Protein AF-L8HJQ1-F1 (afdb_monomer_lite)

Foldseek 3Di:
DDDDDDPPPPDPPDPDPDDDDDDDDDDDDDDDPDDDDDDDDDPDDDDDPPPVVPVVVQCVDPVSVVVVVVVVLVVLVVVVCVVPVVDQKAALVVVCVVVVHDSVVSVVSVVVCVVVVVFAWDQDPVRNMIGGDDDPDPDPVVVVVVVVVVVVVVVVVVVVVVVVVVVVVVD

InterPro domains:
  IPR000717 Proteasome component (PCI) domain [PF01399] (53-132)
  IPR000717 Proteasome component (PCI) domain [SM00088] (66-149)
  IPR036390 Winged helix DNA-binding domain superfamily [SSF46785] (60-142)
  IPR040780 6S proteasome subunit Rpn6, C-terminal helix domain [PF18503] (138-164)
  IPR050871 26S Proteasome and COP9 Signalosome Components [PTHR10678] (56-164)

Sequence (171 aa):
MAEKGIKEAGDMCMHIMLSSRHRGALEKSSQGSICQSPRAKTRGGCTDIYEMATYTELTKDPIIDTHLSELEDTLLEQNLCRIIEPFSCVEIAHVAKIIDLPIHSVEKKLSQMILDKKLLGVLDQGAGTLLIFDEPTADRTYPAALETVQGMNKVVDSLFEKWAKVGADFV

Structure (mmCIF, N/CA/C/O backbone):
data_AF-L8HJQ1-F1
#
_entry.id   AF-L8HJQ1-F1
#
loop_
_atom_site.group_PDB
_atom_site.id
_atom_site.type_symbol
_atom_site.label_atom_id
_atom_site.label_alt_id
_atom_site.label_comp_id
_atom_site.label_asym_id
_atom_site.label_entity_id
_atom_site.label_seq_id
_atom_site.pdbx_PDB_ins_code
_atom_site.Cartn_x
_atom_site.Cartn_y
_atom_site.Cartn_z
_atom_site.occupancy
_atom_site.B_iso_or_equiv
_atom_site.auth_seq_id
_atom_site.auth_comp_id
_atom_site.auth_asym_id
_atom_site.auth_atom_id
_atom_site.pdbx_PDB_model_num
ATOM 1 N N . MET A 1 1 ? -46.101 35.364 0.249 1.00 42.16 1 MET A N 1
ATOM 2 C CA . MET A 1 1 ? -46.260 36.669 0.925 1.00 42.16 1 MET A CA 1
ATOM 3 C C . MET A 1 1 ? -47.143 36.405 2.135 1.00 42.16 1 MET A C 1
ATOM 5 O O . MET A 1 1 ? -48.318 36.154 1.960 1.00 42.16 1 MET A O 1
ATOM 9 N N . ALA A 1 2 ? -46.557 36.011 3.260 1.00 47.19 2 ALA A N 1
ATOM 10 C CA . ALA A 1 2 ? -45.877 36.892 4.208 1.00 47.19 2 ALA A CA 1
ATOM 11 C C . ALA A 1 2 ? -46.886 37.741 4.985 1.00 47.19 2 ALA A C 1
ATOM 13 O O . ALA A 1 2 ? -47.262 38.802 4.516 1.00 47.19 2 ALA A O 1
ATOM 14 N N . GLU A 1 3 ? -47.251 37.261 6.171 1.00 44.41 3 GLU A N 1
ATOM 15 C CA . GLU A 1 3 ? -47.507 38.060 7.373 1.00 44.41 3 GLU A CA 1
ATOM 16 C C . GLU A 1 3 ? -47.385 37.093 8.567 1.00 44.41 3 GLU A C 1
ATOM 18 O O . GLU A 1 3 ? -48.134 36.129 8.666 1.00 44.41 3 GLU A O 1
ATOM 23 N N . LYS A 1 4 ? -46.207 37.051 9.213 1.00 46.03 4 LYS A N 1
ATOM 24 C CA . LYS A 1 4 ? -45.864 37.785 10.455 1.00 46.03 4 LYS A CA 1
ATOM 25 C C . LYS A 1 4 ? -46.706 37.251 11.629 1.00 46.03 4 LYS A C 1
ATOM 27 O O . LYS A 1 4 ? -47.918 37.358 11.611 1.00 46.03 4 LYS A O 1
ATOM 32 N N . GLY A 1 5 ? -46.142 36.569 12.625 1.00 44.31 5 GLY A N 1
ATOM 33 C CA . GLY A 1 5 ? -45.044 37.045 13.471 1.00 44.31 5 GLY A CA 1
ATOM 34 C C . GLY A 1 5 ? -45.614 37.974 14.550 1.00 44.31 5 GLY A C 1
ATOM 35 O O . GLY A 1 5 ? -46.420 38.832 14.217 1.00 44.31 5 GLY A O 1
ATOM 36 N N . ILE A 1 6 ? -45.145 37.834 15.798 1.00 47.28 6 ILE A N 1
ATOM 37 C CA . ILE A 1 6 ? -45.457 38.654 16.993 1.00 47.28 6 ILE A CA 1
ATOM 38 C C . ILE A 1 6 ? -46.540 38.057 17.917 1.00 47.28 6 ILE A C 1
ATOM 40 O O . ILE A 1 6 ? -47.687 38.495 17.965 1.00 47.28 6 ILE A O 1
ATOM 44 N N . LYS A 1 7 ? -46.124 37.089 18.741 1.00 43.22 7 LYS A N 1
ATOM 45 C CA . LYS A 1 7 ? -46.594 36.947 20.132 1.00 43.22 7 LYS A CA 1
ATOM 46 C C . LYS A 1 7 ? -45.387 36.752 21.061 1.00 43.22 7 LYS A C 1
ATOM 48 O O . LYS A 1 7 ? -45.311 35.793 21.813 1.00 43.22 7 LYS A O 1
ATOM 53 N N . GLU A 1 8 ? -44.438 37.682 20.971 1.00 49.75 8 GLU A N 1
ATOM 54 C CA . GLU A 1 8 ? -43.547 38.065 22.071 1.00 49.75 8 GLU A CA 1
ATOM 55 C C . GLU A 1 8 ? -44.149 39.327 22.698 1.00 49.75 8 GLU A C 1
ATOM 57 O O . GLU A 1 8 ? -43.968 40.423 22.179 1.00 49.75 8 GLU A O 1
ATOM 62 N N . ALA A 1 9 ? -44.957 39.161 23.743 1.00 45.12 9 ALA A N 1
ATOM 63 C CA . ALA A 1 9 ? -45.424 40.246 24.619 1.00 45.12 9 ALA A CA 1
ATOM 64 C C . ALA A 1 9 ? -46.101 39.667 25.878 1.00 45.12 9 ALA A C 1
ATOM 66 O O . ALA A 1 9 ? -47.124 40.168 26.333 1.00 45.12 9 ALA A O 1
ATOM 67 N N . GLY A 1 10 ? -45.566 38.559 26.396 1.00 40.84 10 GLY A N 1
ATOM 68 C CA . GLY A 1 10 ? -45.985 37.959 27.657 1.00 40.84 10 GLY A CA 1
ATOM 69 C C . GLY A 1 10 ? -44.786 37.871 28.589 1.00 40.84 10 GLY A C 1
ATOM 70 O O . GLY A 1 10 ? -44.028 36.912 28.522 1.00 40.84 10 GLY A O 1
ATOM 71 N N . ASP A 1 11 ? -44.637 38.898 29.418 1.00 35.00 11 ASP A N 1
ATOM 72 C CA . ASP A 1 11 ? -43.939 38.868 30.706 1.00 35.00 11 ASP A CA 1
ATOM 73 C C . ASP A 1 11 ? -42.411 38.890 30.733 1.00 35.00 11 ASP A C 1
ATOM 75 O O . ASP A 1 11 ? -41.727 38.203 31.488 1.00 35.00 11 ASP A O 1
ATOM 79 N N . MET A 1 12 ? -41.898 39.901 30.039 1.00 38.53 12 MET A N 1
ATOM 80 C CA . MET A 1 12 ? -40.782 40.708 30.521 1.00 38.53 12 MET A CA 1
ATOM 81 C C . MET A 1 12 ? -41.267 41.627 31.663 1.00 38.53 12 MET A C 1
ATOM 83 O O . MET A 1 12 ? -41.512 42.809 31.446 1.00 38.53 12 MET A O 1
ATOM 87 N N . CYS A 1 13 ? -41.453 41.098 32.879 1.00 34.06 13 CYS A N 1
ATOM 88 C CA . CYS A 1 13 ? -41.653 41.930 34.076 1.00 34.06 13 CYS A CA 1
ATOM 89 C C . CYS A 1 13 ? -41.314 41.192 35.381 1.00 34.06 13 CYS A C 1
ATOM 91 O O . CYS A 1 13 ? -42.176 40.960 36.222 1.00 34.06 13 CYS A O 1
ATOM 93 N N . MET A 1 14 ? -40.040 40.854 35.597 1.00 32.16 14 MET A N 1
ATOM 94 C CA . MET A 1 14 ? -39.547 40.680 36.973 1.00 32.16 14 MET A CA 1
ATOM 95 C C . MET A 1 14 ? -38.064 41.030 37.127 1.00 32.16 14 MET A C 1
ATOM 97 O O . MET A 1 14 ? -37.326 40.413 37.889 1.00 32.16 14 MET A O 1
ATOM 101 N N . HIS A 1 15 ? -37.626 42.077 36.429 1.00 37.06 15 HIS A N 1
ATOM 102 C CA . HIS A 1 15 ? -36.497 42.860 36.907 1.00 37.06 15 HIS A CA 1
ATOM 103 C C . HIS A 1 15 ? -37.071 43.936 37.834 1.00 37.06 15 HIS A C 1
ATOM 105 O O . HIS A 1 15 ? -37.780 44.819 37.372 1.00 37.06 15 HIS A O 1
ATOM 111 N N . ILE A 1 16 ? -36.827 43.788 39.137 1.00 32.06 16 ILE A N 1
ATOM 112 C CA . ILE A 1 16 ? -36.574 44.809 40.176 1.00 32.06 16 ILE A CA 1
ATOM 113 C C . ILE A 1 16 ? -36.888 44.143 41.523 1.00 32.06 16 ILE A C 1
ATOM 115 O O . ILE A 1 16 ? -37.951 44.302 42.103 1.00 32.06 16 ILE A O 1
ATOM 119 N N . MET A 1 17 ? -35.918 43.373 42.008 1.00 31.67 17 MET A N 1
ATOM 120 C CA . MET A 1 17 ? -35.483 43.414 43.405 1.00 31.67 17 MET A CA 1
ATOM 121 C C . MET A 1 17 ? -33.955 43.312 43.375 1.00 31.67 17 MET A C 1
ATOM 123 O O . MET A 1 17 ? -33.341 42.318 43.752 1.00 31.67 17 MET A O 1
ATOM 127 N N . LEU A 1 18 ? -33.339 44.359 42.824 1.00 41.03 18 LEU A N 1
ATOM 128 C CA . LEU A 1 18 ? -31.954 44.695 43.116 1.00 41.03 18 LEU A CA 1
ATOM 129 C C . LEU A 1 18 ? -31.879 45.136 44.582 1.00 41.03 18 LEU A C 1
ATOM 131 O O . LEU A 1 18 ? -32.715 45.914 45.035 1.00 41.03 18 LEU A O 1
ATOM 135 N N . SER A 1 19 ? -30.781 44.747 45.228 1.00 32.91 19 SER A N 1
ATOM 136 C CA . SER A 1 19 ? -30.198 45.351 46.436 1.00 32.91 19 SER A CA 1
ATOM 137 C C . SER A 1 19 ? -30.455 44.623 47.760 1.00 32.91 19 SER A C 1
ATOM 139 O O . SER A 1 19 ? -31.443 44.855 48.448 1.00 32.91 19 SER A O 1
ATOM 141 N N . SER A 1 20 ? -29.413 43.885 48.170 1.00 34.78 20 SER A N 1
ATOM 142 C CA . SER A 1 20 ? -28.874 43.786 49.543 1.00 34.78 20 SER A CA 1
ATOM 143 C C . SER A 1 20 ? -28.868 42.384 50.159 1.00 34.78 20 SER A C 1
ATOM 145 O O . SER A 1 20 ? -29.670 42.090 51.036 1.00 34.78 20 SER A O 1
ATOM 147 N N . ARG A 1 21 ? -27.839 41.581 49.845 1.00 37.38 21 ARG A N 1
ATOM 148 C CA . ARG A 1 21 ? -26.797 41.279 50.850 1.00 37.38 21 ARG A CA 1
ATOM 149 C C . ARG A 1 21 ? -25.533 40.702 50.205 1.00 37.38 21 ARG A C 1
ATOM 151 O O . ARG A 1 21 ? -25.450 39.525 49.882 1.00 37.38 21 ARG A O 1
ATOM 158 N N . HIS A 1 22 ? -24.514 41.545 50.078 1.00 37.16 22 HIS A N 1
ATOM 159 C CA . HIS A 1 22 ? -23.127 41.092 50.049 1.00 37.16 22 HIS A CA 1
ATOM 160 C C . HIS A 1 22 ? -22.812 40.288 51.317 1.00 37.16 22 HIS A C 1
ATOM 162 O O . HIS A 1 22 ? -23.132 40.757 52.413 1.00 37.16 22 HIS A O 1
ATOM 168 N N . ARG A 1 23 ? -22.110 39.155 51.164 1.00 30.89 23 ARG A N 1
ATOM 169 C CA . ARG A 1 23 ? -20.804 38.846 51.794 1.00 30.89 23 ARG A CA 1
ATOM 170 C C . ARG A 1 23 ? -20.552 37.331 51.755 1.00 30.89 23 ARG A C 1
ATOM 172 O O . ARG A 1 23 ? -21.244 36.599 52.449 1.00 30.89 23 ARG A O 1
ATOM 179 N N . GLY A 1 24 ? -19.516 36.886 51.034 1.00 27.11 24 GLY A N 1
ATOM 180 C CA . GLY A 1 24 ? -18.899 35.581 51.308 1.00 27.11 24 GLY A CA 1
ATOM 181 C C . GLY A 1 24 ? -18.264 34.833 50.134 1.00 27.11 24 GLY A C 1
ATOM 182 O O . GLY A 1 24 ? -18.872 33.911 49.621 1.00 27.11 24 GLY A O 1
ATOM 183 N N . ALA A 1 25 ? -17.012 35.188 49.832 1.00 34.16 25 ALA A N 1
ATOM 184 C CA . ALA A 1 25 ? -15.914 34.295 49.434 1.00 34.16 25 ALA A CA 1
ATOM 185 C C . ALA A 1 25 ? -15.940 33.565 48.070 1.00 34.16 25 ALA A C 1
ATOM 187 O O . ALA A 1 25 ? -16.565 32.527 47.879 1.00 34.16 25 ALA A O 1
ATOM 188 N N . LEU A 1 26 ? -15.084 34.076 47.181 1.00 35.22 26 LEU A N 1
ATOM 189 C CA . LEU A 1 26 ? -14.305 33.306 46.213 1.00 35.22 26 LEU A CA 1
ATOM 190 C C . LEU A 1 26 ? -13.225 32.455 46.921 1.00 35.22 26 LEU A C 1
ATOM 192 O O . LEU A 1 26 ? -12.660 32.879 47.928 1.00 35.22 26 LEU A O 1
ATOM 196 N N . GLU A 1 27 ? -12.938 31.312 46.289 1.00 32.03 27 GLU A N 1
ATOM 197 C CA . GLU A 1 27 ? -11.714 30.485 46.300 1.00 32.03 27 GLU A CA 1
ATOM 198 C C . GLU A 1 27 ? -11.308 29.658 47.539 1.00 32.03 27 GLU A C 1
ATOM 200 O O . GLU A 1 27 ? -10.861 30.179 48.561 1.00 32.03 27 GLU A O 1
ATOM 205 N N . LYS A 1 28 ? -11.349 28.323 47.353 1.00 30.19 28 LYS A N 1
ATOM 206 C CA . LYS A 1 28 ? -10.224 27.347 47.394 1.00 30.19 28 LYS A CA 1
ATOM 207 C C . LYS A 1 28 ? -10.780 25.944 47.075 1.00 30.19 28 LYS A C 1
ATOM 209 O O . LYS A 1 28 ? -11.735 25.502 47.697 1.00 30.19 28 LYS A O 1
ATOM 214 N N . SER A 1 29 ? -10.416 25.341 45.942 1.00 26.86 29 SER A N 1
ATOM 215 C CA . SER A 1 29 ? -9.403 24.277 45.817 1.00 26.86 29 SER A CA 1
ATOM 216 C C . SER A 1 29 ? -9.504 23.141 46.848 1.00 26.86 29 SER A C 1
ATOM 218 O O . SER A 1 29 ? -9.292 23.362 48.036 1.00 26.86 29 SER A O 1
ATOM 220 N N . SER A 1 30 ? -9.678 21.918 46.328 1.00 37.19 30 SER A N 1
ATOM 221 C CA . SER A 1 30 ? -9.176 20.639 46.865 1.00 37.19 30 SER A CA 1
ATOM 222 C C . SER A 1 30 ? -9.526 20.267 48.315 1.00 37.19 30 SER A C 1
ATOM 224 O O . SER A 1 30 ? -8.886 20.758 49.235 1.00 37.19 30 SER A O 1
ATOM 226 N N . GLN A 1 31 ? -10.414 19.279 48.498 1.00 36.78 31 GLN A N 1
ATOM 227 C CA . GLN A 1 31 ? -10.129 18.016 49.213 1.00 36.78 31 GLN A CA 1
ATOM 228 C C . GLN A 1 31 ? -11.405 17.185 49.449 1.00 36.78 31 GLN A C 1
ATOM 230 O O . GLN A 1 31 ? -12.360 17.642 50.062 1.00 36.78 31 GLN A O 1
ATOM 235 N N . GLY A 1 32 ? -11.355 15.927 48.998 1.00 38.31 32 GLY A N 1
ATOM 236 C CA . GLY A 1 32 ? -11.877 14.760 49.714 1.00 38.31 32 GLY A CA 1
ATOM 237 C C . GLY A 1 32 ? -13.373 14.686 50.020 1.00 38.31 32 GLY A C 1
ATOM 238 O O . GLY A 1 32 ? -13.773 14.841 51.169 1.00 38.31 32 GLY A O 1
ATOM 239 N N . SER A 1 33 ? -14.180 14.244 49.056 1.00 29.61 33 SER A N 1
ATOM 240 C CA . SER A 1 33 ? -15.398 13.488 49.366 1.00 29.61 33 SER A CA 1
ATOM 241 C C . SER A 1 33 ? -15.051 12.002 49.464 1.00 29.61 33 SER A C 1
ATOM 243 O O . SER A 1 33 ? -15.058 11.246 48.496 1.00 29.61 33 SER A O 1
ATOM 245 N N . ILE A 1 34 ? -14.714 11.602 50.688 1.00 32.81 34 ILE A N 1
ATOM 246 C CA . ILE A 1 34 ? -14.734 10.217 51.153 1.00 32.81 34 ILE A CA 1
ATOM 247 C C . ILE A 1 34 ? -16.121 9.643 50.836 1.00 32.81 34 ILE A C 1
ATOM 249 O O . ILE A 1 34 ? -17.124 10.094 51.389 1.00 32.81 34 ILE A O 1
ATOM 253 N N . CYS A 1 35 ? -16.181 8.638 49.963 1.00 34.97 35 CYS A N 1
ATOM 254 C CA . CYS A 1 35 ? -17.358 7.791 49.851 1.00 34.97 35 CYS A CA 1
ATOM 255 C C . CYS A 1 35 ? -17.416 6.886 51.095 1.00 34.97 35 CYS A C 1
ATOM 257 O O . CYS A 1 35 ? -16.593 5.994 51.291 1.00 34.97 35 CYS A O 1
ATOM 259 N N . GLN 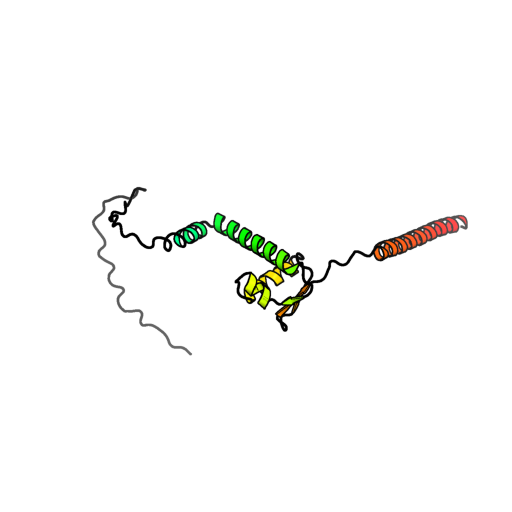A 1 36 ? -18.370 7.148 51.987 1.00 41.44 36 GLN A N 1
ATOM 260 C CA . GLN A 1 36 ? -18.760 6.204 53.031 1.00 41.44 36 GLN A CA 1
ATOM 261 C C . GLN A 1 36 ? -19.918 5.355 52.506 1.00 41.44 36 GLN A C 1
ATOM 263 O O . GLN A 1 36 ? -21.009 5.878 52.305 1.00 41.44 36 GLN A O 1
ATOM 268 N N . SER A 1 37 ? -19.698 4.052 52.315 1.00 34.38 37 SER A N 1
ATOM 269 C CA . SER A 1 37 ? -20.755 3.034 52.405 1.00 34.38 37 SER A CA 1
ATOM 270 C C . SER A 1 37 ? -20.152 1.620 52.532 1.00 34.38 37 SER A C 1
ATOM 272 O O . SER A 1 37 ? -19.079 1.370 51.980 1.00 34.38 37 SER A O 1
ATOM 274 N N . PRO A 1 38 ? -20.763 0.704 53.314 1.00 38.84 38 PRO A N 1
ATOM 275 C CA . PRO A 1 38 ? -20.064 -0.368 54.014 1.00 38.84 38 PRO A CA 1
ATOM 276 C C . PRO A 1 38 ? -19.818 -1.623 53.175 1.00 38.84 38 PRO A C 1
ATOM 278 O O . PRO A 1 38 ? -20.651 -2.085 52.401 1.00 38.84 38 PRO A O 1
ATOM 281 N N . ARG A 1 39 ? -18.677 -2.248 53.461 1.00 37.91 39 ARG A N 1
ATOM 282 C CA . ARG A 1 39 ? -18.239 -3.559 52.982 1.00 37.91 39 ARG A CA 1
ATOM 283 C C . ARG A 1 39 ? -19.162 -4.677 53.497 1.00 37.91 39 ARG A C 1
ATOM 285 O O . ARG A 1 39 ? -18.859 -5.313 54.504 1.00 37.91 39 ARG A O 1
ATOM 292 N N . ALA A 1 40 ? -20.259 -4.950 52.795 1.00 36.53 40 ALA A N 1
ATOM 293 C CA . ALA A 1 40 ? -21.016 -6.190 52.953 1.00 36.53 40 ALA A CA 1
ATOM 294 C C . ALA A 1 40 ? -20.346 -7.301 52.122 1.00 36.53 40 ALA A C 1
ATOM 296 O O . ALA A 1 40 ? -20.287 -7.246 50.896 1.00 36.53 40 ALA A O 1
ATOM 297 N N . LYS A 1 41 ? -19.782 -8.301 52.807 1.00 46.59 41 LYS A N 1
ATOM 298 C CA . LYS A 1 41 ? -19.256 -9.531 52.202 1.00 46.59 41 LYS A CA 1
ATOM 299 C C . LYS A 1 41 ? -20.421 -10.375 51.677 1.00 46.59 41 LYS A C 1
ATOM 301 O O . LYS A 1 41 ? -21.007 -11.129 52.447 1.00 46.59 41 LYS A O 1
ATOM 306 N N . THR A 1 42 ? -20.654 -10.341 50.371 1.00 39.84 42 THR A N 1
ATOM 307 C CA . THR A 1 42 ? -21.316 -11.440 49.658 1.00 39.84 42 THR A CA 1
ATOM 308 C C . THR A 1 42 ? -20.302 -12.023 48.682 1.00 39.84 42 THR A C 1
ATOM 310 O O . THR A 1 42 ? -19.764 -11.327 47.825 1.00 39.84 42 THR A O 1
ATOM 313 N N . ARG A 1 43 ? -19.947 -13.296 48.884 1.00 41.62 43 ARG A N 1
ATOM 314 C CA . ARG A 1 43 ? -19.076 -14.061 47.984 1.00 41.62 43 ARG A CA 1
ATOM 315 C C . ARG A 1 43 ? -19.881 -14.378 46.725 1.00 41.62 43 ARG A C 1
ATOM 317 O O . ARG A 1 43 ? -20.716 -15.273 46.763 1.00 41.62 43 ARG A O 1
ATOM 324 N N . GLY A 1 44 ? -19.628 -13.650 45.644 1.00 38.59 44 GLY A N 1
ATOM 325 C CA . GLY A 1 44 ? -20.172 -13.948 44.319 1.00 38.59 44 GLY A CA 1
ATOM 326 C C . GLY A 1 44 ? -20.198 -12.713 43.424 1.00 38.59 44 GLY A C 1
ATOM 327 O O . GLY A 1 44 ? -20.961 -11.797 43.696 1.00 38.59 44 GLY A O 1
ATOM 328 N N . GLY A 1 45 ? -19.361 -12.716 42.380 1.00 40.47 45 GLY A N 1
ATOM 329 C CA . GLY A 1 45 ? -19.431 -11.804 41.231 1.00 40.47 45 GLY A CA 1
ATOM 330 C C . GLY A 1 45 ? -18.942 -10.374 41.472 1.00 40.47 45 GLY A C 1
ATOM 331 O O . GLY A 1 45 ? -19.741 -9.471 41.677 1.00 40.47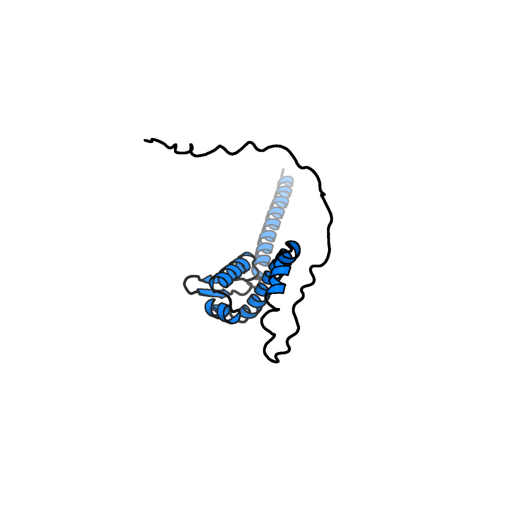 45 GLY A O 1
ATOM 332 N N . CYS A 1 46 ? -17.630 -10.147 41.397 1.00 41.56 46 CYS A N 1
ATOM 333 C CA . CYS A 1 46 ? -17.059 -8.811 41.203 1.00 41.56 46 CYS A CA 1
ATOM 334 C C . CYS A 1 46 ? -16.032 -8.899 40.073 1.00 41.56 46 CYS A C 1
ATOM 336 O O . CYS A 1 46 ? -14.834 -8.976 40.330 1.00 41.56 46 CYS A O 1
ATOM 338 N N . THR A 1 47 ? -16.505 -8.983 38.833 1.00 46.09 47 THR A N 1
ATOM 339 C CA . THR A 1 47 ? -15.631 -8.898 37.651 1.00 46.09 47 THR A CA 1
ATOM 340 C C . THR A 1 47 ? -16.153 -7.977 36.557 1.00 46.09 47 THR A C 1
ATOM 342 O O . THR A 1 47 ? -15.416 -7.738 35.618 1.00 46.09 47 THR A O 1
ATOM 345 N N . ASP A 1 48 ? -17.336 -7.366 36.689 1.00 42.12 48 ASP A N 1
ATOM 346 C CA . ASP A 1 48 ? -17.979 -6.769 35.503 1.00 42.12 48 ASP A CA 1
ATOM 347 C C . ASP A 1 48 ? -18.127 -5.232 35.570 1.00 42.12 48 ASP A C 1
ATOM 349 O O . ASP A 1 48 ? -18.756 -4.633 34.706 1.00 42.12 48 ASP A O 1
ATOM 353 N N . ILE A 1 49 ? -17.553 -4.561 36.583 1.00 50.66 49 ILE A N 1
ATOM 354 C CA . ILE A 1 49 ? -17.722 -3.100 36.795 1.00 50.66 49 ILE A CA 1
ATOM 355 C C . ILE A 1 49 ? -16.439 -2.268 36.658 1.00 50.66 49 ILE A C 1
ATOM 357 O O . ILE A 1 49 ? -16.524 -1.047 36.556 1.00 50.66 49 ILE A O 1
ATOM 361 N N . TYR A 1 50 ? -15.256 -2.887 36.646 1.00 51.12 50 TYR A N 1
ATOM 362 C CA . TYR A 1 50 ? -13.976 -2.158 36.626 1.00 51.12 50 TYR A CA 1
ATOM 363 C C . TYR A 1 50 ? -13.385 -1.936 35.227 1.00 51.12 50 TYR A C 1
ATOM 365 O O . TYR A 1 50 ? -12.438 -1.167 35.094 1.00 51.12 50 TYR A O 1
ATOM 373 N N . GLU A 1 51 ? -13.934 -2.563 34.187 1.00 48.72 51 GLU A N 1
ATOM 374 C CA . GLU A 1 51 ? -13.299 -2.581 32.861 1.00 48.72 51 GLU A CA 1
ATOM 375 C C . GLU A 1 51 ? -13.759 -1.435 31.945 1.00 48.72 51 GLU A C 1
ATOM 377 O O . GLU A 1 51 ? -12.985 -0.929 31.142 1.00 48.72 51 GLU A O 1
ATOM 382 N N . MET A 1 52 ? -14.988 -0.936 32.118 1.00 47.88 52 MET A N 1
ATOM 383 C CA . MET A 1 52 ? -15.534 0.156 31.293 1.00 47.88 52 MET A CA 1
ATOM 384 C C . MET A 1 52 ? -15.152 1.553 31.795 1.00 47.88 52 MET A C 1
ATOM 386 O O . MET A 1 52 ? -15.153 2.508 31.025 1.00 47.88 52 MET A O 1
ATOM 390 N N . ALA A 1 53 ? -14.822 1.688 33.083 1.00 50.03 53 ALA A N 1
ATOM 391 C CA . ALA A 1 53 ? -14.510 2.980 33.690 1.00 50.03 53 ALA A CA 1
ATOM 392 C C . ALA A 1 53 ? -13.099 3.476 33.348 1.00 50.03 53 ALA A C 1
ATOM 394 O O . ALA A 1 53 ? -12.846 4.669 33.420 1.00 50.03 53 ALA A O 1
ATOM 395 N N . THR A 1 54 ? -12.164 2.597 32.984 1.00 58.81 54 THR A N 1
ATOM 396 C CA . THR A 1 54 ? -10.782 2.997 32.682 1.00 58.81 54 THR A CA 1
ATOM 397 C C . THR A 1 54 ? -10.661 3.565 31.272 1.00 58.81 54 THR A C 1
ATOM 399 O O . THR A 1 54 ? -10.086 4.637 31.107 1.00 58.81 54 THR A O 1
ATOM 402 N N . TYR A 1 55 ? -11.271 2.921 30.271 1.00 62.16 55 TYR A N 1
ATOM 403 C CA . TYR A 1 55 ? -11.208 3.373 28.877 1.00 62.16 55 TYR A CA 1
ATOM 404 C C . TYR A 1 55 ? -11.780 4.791 28.717 1.00 62.16 55 TYR A C 1
ATOM 406 O O . TYR A 1 55 ? -11.148 5.653 28.116 1.00 62.16 55 TYR A O 1
ATOM 414 N N . THR A 1 56 ? -12.904 5.087 29.384 1.00 64.44 56 THR A N 1
ATOM 415 C CA . THR A 1 56 ? -13.524 6.421 29.351 1.00 64.44 56 THR A CA 1
ATOM 416 C C . THR A 1 56 ? -12.684 7.522 29.987 1.00 64.44 56 THR A C 1
ATOM 418 O O . THR A 1 56 ? -12.907 8.687 29.684 1.00 64.44 56 THR A O 1
ATOM 421 N N . GLU A 1 57 ? -11.763 7.195 30.895 1.00 68.69 57 GLU A N 1
ATOM 422 C CA . GLU A 1 57 ? -10.869 8.188 31.503 1.00 68.69 57 GLU A CA 1
ATOM 423 C C . GLU A 1 57 ? -9.623 8.427 30.639 1.00 68.69 57 GLU A C 1
ATOM 425 O O . GLU A 1 57 ? -9.128 9.551 30.613 1.00 68.69 57 GLU A O 1
ATOM 430 N N . LEU A 1 58 ? -9.156 7.420 29.884 1.00 65.62 58 LEU A N 1
ATOM 431 C CA . LEU A 1 58 ? -8.050 7.581 28.928 1.00 65.62 58 LEU A CA 1
ATOM 432 C C . LEU A 1 58 ? -8.456 8.403 27.695 1.00 65.62 58 LEU A C 1
ATOM 434 O O . LEU A 1 58 ? -7.685 9.258 27.272 1.00 65.62 58 LEU A O 1
ATOM 438 N N . THR A 1 59 ? -9.673 8.221 27.170 1.00 65.75 59 THR A N 1
ATOM 439 C CA . THR A 1 59 ? -10.189 9.003 26.023 1.00 65.75 59 THR A CA 1
ATOM 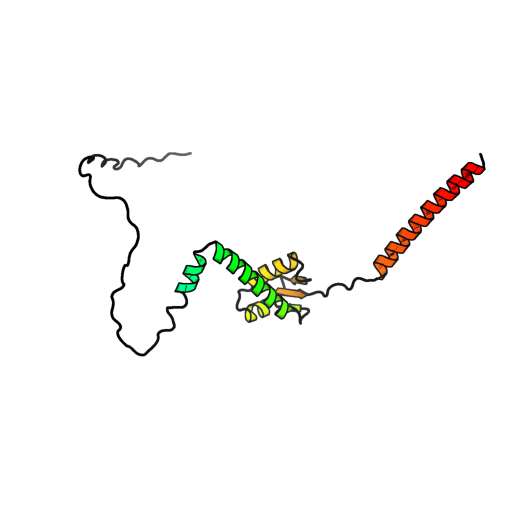440 C C . THR A 1 59 ? -10.382 10.494 26.350 1.00 65.75 59 THR A C 1
ATOM 442 O O . THR A 1 59 ? -10.542 11.320 25.457 1.00 65.75 59 THR A O 1
ATOM 445 N N . LYS A 1 60 ? -10.385 10.884 27.634 1.00 76.62 60 LYS A N 1
ATOM 446 C CA . LYS A 1 60 ? -10.541 12.294 28.038 1.00 76.62 60 LYS A CA 1
ATOM 447 C C . LYS A 1 60 ? -9.277 13.127 27.838 1.00 76.62 60 LYS A C 1
ATOM 449 O O . LYS A 1 60 ? -9.383 14.354 27.826 1.00 76.62 60 LYS A O 1
ATOM 454 N N . ASP A 1 61 ? -8.107 12.500 27.719 1.00 86.25 61 ASP A N 1
ATOM 455 C CA . ASP A 1 61 ? -6.864 13.211 27.429 1.00 86.25 61 ASP A CA 1
ATOM 456 C C . ASP A 1 61 ? -6.628 13.244 25.908 1.00 86.25 61 ASP A C 1
ATOM 458 O O . ASP A 1 61 ? -6.403 12.191 25.308 1.00 86.25 61 ASP A O 1
ATOM 462 N N . PRO A 1 62 ? -6.643 14.431 25.269 1.00 85.88 62 PRO A N 1
ATOM 463 C CA . PRO A 1 62 ? -6.481 14.543 23.822 1.00 85.88 62 PRO A CA 1
ATOM 464 C C . PRO A 1 62 ? -5.119 14.042 23.325 1.00 85.88 62 PRO A C 1
ATOM 466 O O . PRO A 1 62 ? -5.014 13.610 22.182 1.00 85.88 62 PRO A O 1
ATOM 469 N N . ILE A 1 63 ? -4.069 14.085 24.151 1.00 88.31 63 ILE A N 1
ATOM 470 C CA . ILE A 1 63 ? -2.740 13.606 23.746 1.00 88.31 63 ILE A CA 1
ATOM 471 C C . ILE A 1 63 ? -2.749 12.078 23.691 1.00 88.31 63 ILE A C 1
ATOM 473 O O . ILE A 1 63 ? -2.309 11.476 22.713 1.00 88.31 63 ILE A O 1
ATOM 477 N N . ILE A 1 64 ? -3.289 11.444 24.730 1.00 88.44 64 ILE A N 1
ATOM 478 C CA . ILE A 1 64 ? -3.367 9.984 24.810 1.00 88.44 64 ILE A CA 1
ATOM 479 C C . ILE A 1 64 ? -4.293 9.444 23.716 1.00 88.44 64 ILE A C 1
ATOM 481 O O . ILE A 1 64 ? -3.940 8.464 23.067 1.00 88.44 64 ILE A O 1
ATOM 485 N N . ASP A 1 65 ? -5.418 10.111 23.457 1.00 88.06 65 ASP A N 1
ATOM 486 C CA . ASP A 1 65 ? -6.370 9.734 22.407 1.00 88.06 65 ASP A CA 1
ATOM 487 C C . ASP A 1 65 ? -5.735 9.731 21.004 1.00 88.06 65 ASP A C 1
ATOM 489 O O . ASP A 1 65 ? -5.899 8.772 20.246 1.00 88.06 65 ASP A O 1
ATOM 493 N N . THR A 1 66 ? -4.920 10.747 20.680 1.00 90.00 66 THR A N 1
ATOM 494 C CA . THR A 1 66 ? -4.188 10.774 19.399 1.00 90.00 66 THR A CA 1
ATOM 495 C C . THR A 1 66 ? -3.213 9.606 19.262 1.00 90.00 66 THR A C 1
ATOM 497 O O . THR A 1 66 ? -3.217 8.921 18.241 1.00 90.00 66 THR A O 1
ATOM 500 N N . HIS A 1 67 ? -2.431 9.316 20.304 1.00 90.75 67 HIS A N 1
ATOM 501 C CA . HIS A 1 67 ? -1.480 8.205 20.276 1.00 90.75 67 HIS A CA 1
ATOM 502 C C . HIS A 1 67 ? -2.162 6.833 20.260 1.00 90.75 67 HIS A C 1
ATOM 504 O O . HIS A 1 67 ? -1.655 5.911 19.623 1.00 90.75 67 HIS A O 1
ATOM 510 N N . LEU A 1 68 ? -3.303 6.676 20.936 1.00 89.75 68 LEU A N 1
ATOM 511 C CA . LEU A 1 68 ? -4.093 5.445 20.876 1.00 89.75 68 LEU A CA 1
ATOM 512 C C . LEU A 1 68 ? -4.675 5.235 19.480 1.00 89.75 68 LEU A C 1
ATOM 514 O O . LEU A 1 68 ? -4.559 4.132 18.958 1.00 89.75 68 LEU A O 1
ATOM 518 N N . SER A 1 69 ? -5.203 6.284 18.850 1.00 89.62 69 SER A N 1
ATOM 519 C CA . SER A 1 69 ? -5.720 6.210 17.478 1.00 89.62 69 SER A CA 1
ATOM 520 C C . SER A 1 69 ? -4.633 5.773 16.484 1.00 89.62 69 SER A C 1
ATOM 522 O O . SER A 1 69 ? -4.850 4.881 15.666 1.00 89.62 69 SER A O 1
ATOM 524 N N . GLU A 1 70 ? -3.424 6.335 16.595 1.00 91.50 70 GLU A N 1
ATOM 525 C CA . GLU A 1 70 ? -2.266 5.928 15.783 1.00 91.50 70 GLU A CA 1
ATOM 526 C C . GLU A 1 70 ? -1.871 4.460 16.023 1.00 91.50 70 GLU A C 1
ATOM 528 O O . GLU A 1 70 ? -1.523 3.726 15.087 1.00 91.50 70 GLU A O 1
ATOM 533 N N . LEU A 1 71 ? -1.918 4.017 17.282 1.00 91.81 71 LEU A N 1
ATOM 534 C CA . LEU A 1 71 ? -1.612 2.641 17.661 1.00 91.81 71 LEU A CA 1
ATOM 535 C C . LEU A 1 71 ? -2.665 1.661 17.122 1.00 91.81 71 LEU A C 1
ATOM 537 O O . LEU A 1 71 ? -2.314 0.598 16.610 1.00 91.81 71 LEU A O 1
ATOM 541 N N . GLU A 1 72 ? -3.946 2.013 17.221 1.00 90.00 72 GLU A N 1
ATOM 542 C CA . GLU A 1 72 ? -5.060 1.229 16.684 1.00 90.00 72 GLU A CA 1
ATOM 543 C C . GLU A 1 72 ? -4.914 1.054 15.171 1.00 90.00 72 GLU A C 1
ATOM 545 O O . GLU A 1 72 ? -4.997 -0.068 14.661 1.00 90.00 72 GLU A O 1
ATOM 550 N N . ASP A 1 73 ? -4.594 2.138 14.463 1.00 91.94 73 ASP A N 1
ATOM 551 C CA . ASP A 1 73 ? -4.357 2.109 13.025 1.00 91.94 73 ASP A CA 1
ATOM 552 C C . ASP A 1 73 ? -3.166 1.221 12.646 1.00 91.94 73 ASP A C 1
ATOM 554 O O . ASP A 1 73 ? -3.279 0.386 11.745 1.00 91.94 73 ASP A O 1
ATOM 558 N N . THR A 1 74 ? -2.034 1.362 13.338 1.00 94.00 74 THR A N 1
ATOM 559 C CA . THR A 1 74 ? -0.824 0.578 13.041 1.00 94.00 74 THR A CA 1
ATOM 560 C C . THR A 1 74 ? -0.982 -0.905 13.371 1.00 94.00 74 THR A C 1
ATOM 562 O O . THR A 1 74 ? -0.539 -1.752 12.589 1.00 94.00 74 THR A O 1
ATOM 565 N N . LEU A 1 75 ? -1.636 -1.251 14.483 1.00 94.12 75 LEU A N 1
ATOM 566 C CA . LEU A 1 75 ? -1.920 -2.644 14.839 1.00 94.12 75 LEU A CA 1
ATOM 567 C C . LEU A 1 75 ? -2.877 -3.297 13.842 1.00 94.12 75 LEU A C 1
ATOM 569 O O . LEU A 1 75 ? -2.643 -4.433 13.418 1.00 94.12 75 LEU A O 1
ATOM 573 N N . LEU A 1 76 ? -3.932 -2.584 13.438 1.00 93.00 76 LEU A N 1
ATOM 574 C CA . LEU A 1 76 ? -4.889 -3.095 12.462 1.00 93.00 76 LEU A CA 1
ATOM 575 C C . LEU A 1 76 ? -4.218 -3.355 11.108 1.00 93.00 76 LEU A C 1
ATOM 577 O O . LEU A 1 76 ? -4.432 -4.409 10.513 1.00 93.00 76 LEU A O 1
ATOM 581 N N . GLU A 1 77 ? -3.363 -2.443 10.647 1.00 93.06 77 GLU A N 1
ATOM 582 C CA . GLU A 1 77 ? -2.609 -2.615 9.400 1.00 93.06 77 GLU A CA 1
ATOM 583 C C . GLU A 1 77 ? -1.678 -3.826 9.436 1.00 93.06 77 GLU A C 1
ATOM 585 O O . GLU A 1 77 ? -1.674 -4.631 8.504 1.00 93.06 77 GLU A O 1
ATOM 590 N N . GLN A 1 78 ? -0.908 -3.987 10.515 1.00 93.88 78 GLN A N 1
ATOM 591 C CA . GLN A 1 78 ? 0.000 -5.126 10.661 1.00 93.88 78 GLN A CA 1
ATOM 592 C C . GLN A 1 78 ? -0.756 -6.456 10.680 1.00 93.88 78 GLN A C 1
ATOM 594 O O . GLN A 1 78 ? -0.318 -7.430 10.063 1.00 93.88 78 GLN A O 1
ATOM 599 N N . ASN A 1 79 ? -1.896 -6.494 11.370 1.00 93.88 79 ASN A N 1
ATOM 600 C CA . ASN A 1 79 ? -2.742 -7.679 11.422 1.00 93.88 79 ASN A CA 1
ATOM 601 C C . ASN A 1 79 ? -3.333 -8.005 10.046 1.00 93.88 79 ASN A C 1
ATOM 603 O O . ASN A 1 79 ? -3.294 -9.164 9.633 1.00 93.88 79 ASN A O 1
ATOM 607 N N . LEU A 1 80 ? -3.809 -6.998 9.308 1.00 92.81 80 LEU A N 1
ATOM 608 C CA . LEU A 1 80 ? -4.324 -7.181 7.949 1.00 92.81 80 LEU A CA 1
ATOM 609 C C . LEU A 1 80 ? -3.244 -7.707 6.998 1.00 92.81 80 LEU A C 1
ATOM 611 O O . LEU A 1 80 ? -3.493 -8.693 6.308 1.00 92.81 80 LEU A O 1
ATOM 615 N N . CYS A 1 81 ? -2.037 -7.131 7.007 1.00 92.19 81 CYS A N 1
ATOM 616 C CA . CYS A 1 81 ? -0.935 -7.620 6.172 1.00 92.19 81 CYS A CA 1
ATOM 617 C C . CYS A 1 81 ? -0.640 -9.107 6.419 1.00 92.19 81 CYS A C 1
ATOM 619 O O . CYS A 1 81 ? -0.538 -9.870 5.464 1.00 92.19 81 CYS A O 1
ATOM 621 N N . ARG A 1 82 ? -0.582 -9.542 7.685 1.00 91.69 82 ARG A N 1
ATOM 622 C CA . ARG A 1 82 ? -0.301 -10.948 8.040 1.00 91.69 82 ARG A CA 1
ATOM 623 C C . ARG A 1 82 ? -1.377 -11.926 7.572 1.00 91.69 82 ARG A C 1
ATOM 625 O O . ARG A 1 82 ? -1.066 -13.071 7.266 1.00 91.69 82 ARG A O 1
ATOM 632 N N . ILE A 1 83 ? -2.640 -11.501 7.568 1.00 92.06 83 ILE A N 1
ATOM 633 C CA . ILE A 1 83 ? -3.761 -12.350 7.139 1.00 92.06 83 ILE A CA 1
ATOM 634 C C . ILE A 1 83 ? -3.798 -12.465 5.610 1.00 92.06 83 ILE A C 1
ATOM 636 O O . ILE A 1 83 ? -4.184 -13.507 5.084 1.00 92.06 83 ILE A O 1
ATOM 640 N N . ILE A 1 84 ? -3.409 -11.401 4.907 1.00 91.31 84 ILE A N 1
ATOM 641 C CA . ILE A 1 84 ? -3.545 -11.282 3.452 1.00 91.31 84 ILE A CA 1
ATOM 642 C C . ILE A 1 84 ? -2.330 -11.855 2.706 1.00 91.31 84 ILE A C 1
ATOM 644 O O . ILE A 1 84 ? -2.507 -12.428 1.638 1.00 91.31 84 ILE A O 1
ATOM 648 N N . GLU A 1 85 ? -1.125 -11.774 3.282 1.00 89.25 85 GLU A N 1
ATOM 649 C CA . GLU A 1 85 ? 0.138 -12.236 2.677 1.00 89.25 85 GLU A CA 1
ATOM 650 C C . GLU A 1 85 ? 0.112 -13.653 2.054 1.00 89.25 85 GLU A C 1
ATOM 652 O O . GLU A 1 85 ? 0.635 -13.810 0.952 1.00 89.25 85 GLU A O 1
ATOM 657 N N . PRO A 1 86 ? -0.485 -14.698 2.668 1.00 90.62 86 PRO A N 1
ATOM 658 C CA . PRO A 1 86 ? -0.417 -16.051 2.107 1.00 90.62 86 PRO A CA 1
ATOM 659 C C . PRO A 1 86 ? -1.370 -16.314 0.927 1.00 90.62 86 PRO A C 1
ATOM 661 O O . PRO A 1 86 ? -1.368 -17.426 0.393 1.00 90.62 86 PRO A O 1
ATOM 664 N N . PHE A 1 87 ? -2.202 -15.351 0.520 1.00 90.94 87 PHE A N 1
ATOM 665 C CA . PHE A 1 87 ? -3.252 -15.558 -0.479 1.00 90.94 87 PHE A CA 1
ATOM 666 C C . PHE A 1 87 ? -3.194 -14.514 -1.600 1.00 90.94 87 PHE A C 1
ATOM 668 O O . PHE A 1 87 ? -2.961 -13.338 -1.357 1.00 90.94 87 PHE A O 1
ATOM 675 N N . SER A 1 88 ? -3.499 -14.921 -2.835 1.00 89.38 88 SER A N 1
ATOM 676 C CA . SER A 1 88 ? -3.608 -13.990 -3.975 1.00 89.38 88 SER A CA 1
ATOM 677 C C . SER A 1 88 ? -5.012 -13.393 -4.136 1.00 89.38 88 SER A C 1
ATOM 679 O O . SER A 1 88 ? -5.170 -12.314 -4.699 1.00 89.38 88 SER A O 1
ATOM 681 N N . CYS A 1 89 ? -6.041 -14.089 -3.645 1.00 91.44 89 CYS A N 1
ATOM 682 C CA . CYS A 1 89 ? -7.439 -13.664 -3.705 1.00 91.44 89 CYS A CA 1
ATOM 683 C C . CYS A 1 89 ? -8.097 -13.930 -2.350 1.00 91.44 89 CYS A C 1
ATOM 685 O O . CYS A 1 89 ? -8.085 -15.074 -1.888 1.00 91.44 89 CYS A O 1
ATOM 687 N N . VAL A 1 90 ? -8.687 -12.908 -1.725 1.00 93.44 90 VAL A N 1
ATOM 688 C CA . VAL A 1 90 ? -9.291 -13.031 -0.388 1.00 93.44 90 VAL A CA 1
ATOM 689 C C . VAL A 1 90 ? -10.660 -12.360 -0.332 1.00 93.44 90 VAL A C 1
ATOM 691 O O . VAL A 1 90 ? -10.809 -11.203 -0.710 1.00 93.44 90 VAL A O 1
ATOM 694 N N . GLU A 1 91 ? -11.664 -13.057 0.196 1.00 94.62 91 GLU A N 1
ATOM 695 C CA . GLU A 1 91 ? -12.983 -12.474 0.465 1.00 94.62 91 GLU A CA 1
ATOM 696 C C . GLU A 1 91 ? -12.942 -11.540 1.686 1.00 94.62 91 GLU A C 1
ATOM 698 O O . GLU A 1 91 ? -12.558 -11.944 2.789 1.00 94.62 91 GLU A O 1
ATOM 703 N N . ILE A 1 92 ? -13.432 -10.306 1.535 1.00 93.12 92 ILE A N 1
ATOM 704 C CA . ILE A 1 92 ? -13.439 -9.300 2.616 1.00 93.12 92 ILE A CA 1
ATOM 705 C C . ILE A 1 92 ? -14.343 -9.759 3.770 1.00 93.12 92 ILE A C 1
ATOM 707 O O . ILE A 1 92 ? -14.030 -9.550 4.943 1.00 93.12 92 ILE A O 1
ATOM 711 N N . ALA A 1 93 ? -15.439 -10.456 3.454 1.00 94.00 93 ALA A N 1
ATOM 712 C CA . ALA A 1 93 ? -16.348 -11.020 4.448 1.00 94.00 93 ALA A CA 1
ATOM 713 C C . ALA A 1 93 ? -15.677 -12.076 5.345 1.00 94.00 93 ALA A C 1
ATOM 715 O O . ALA A 1 93 ? -16.101 -12.260 6.486 1.00 94.00 93 ALA A O 1
ATOM 716 N N . HIS A 1 94 ? -14.652 -12.778 4.853 1.00 92.88 94 HIS A N 1
ATOM 717 C CA . HIS A 1 94 ? -13.895 -13.732 5.659 1.00 92.88 94 HIS A CA 1
ATOM 718 C C . HIS A 1 94 ? -12.913 -13.015 6.589 1.00 92.88 94 HIS A C 1
ATOM 720 O O . HIS A 1 94 ? -12.896 -13.296 7.786 1.00 92.88 94 HIS A O 1
ATOM 726 N N . VAL A 1 95 ? -12.177 -12.028 6.072 1.00 92.88 95 VAL A N 1
ATOM 727 C CA . VAL A 1 95 ? -11.243 -11.211 6.868 1.00 92.88 95 VAL A CA 1
ATOM 728 C C . VAL A 1 95 ? -11.973 -10.484 7.998 1.00 92.88 95 VAL A C 1
ATOM 730 O O . VAL A 1 95 ? -11.528 -10.511 9.143 1.00 92.88 95 VAL A O 1
ATOM 733 N N . ALA A 1 96 ? -13.141 -9.910 7.705 1.00 93.88 96 ALA A N 1
ATOM 734 C CA . ALA A 1 96 ? -13.986 -9.240 8.690 1.00 93.88 96 ALA A CA 1
ATOM 735 C C . ALA A 1 96 ? -14.396 -10.157 9.858 1.00 93.88 96 ALA A C 1
ATOM 737 O O . ALA A 1 96 ? -14.422 -9.711 11.001 1.00 93.88 96 ALA A O 1
ATOM 738 N N . LYS A 1 97 ? -14.652 -11.447 9.591 1.00 94.50 97 LYS A N 1
ATOM 739 C CA . LYS A 1 97 ? -14.975 -12.447 10.627 1.00 94.50 97 LYS A CA 1
ATOM 740 C C . LYS A 1 97 ? -13.770 -12.846 11.477 1.00 94.50 97 LYS A C 1
ATOM 742 O O . LYS A 1 97 ? -13.959 -13.258 12.607 1.00 94.50 97 LYS A O 1
ATOM 747 N N . ILE A 1 98 ? -12.554 -12.780 10.936 1.00 93.00 98 ILE A N 1
ATOM 748 C CA . ILE A 1 98 ? -11.333 -13.112 11.690 1.00 93.00 98 ILE A CA 1
ATOM 749 C C . ILE A 1 98 ? -10.976 -11.984 12.666 1.00 93.00 98 ILE A C 1
ATOM 751 O O . ILE A 1 98 ? -10.468 -12.248 13.750 1.00 93.00 98 ILE A O 1
ATOM 755 N N . ILE A 1 99 ? -11.223 -10.733 12.268 1.00 91.75 99 ILE A N 1
ATOM 756 C CA . ILE A 1 99 ? -10.862 -9.531 13.038 1.00 91.75 99 ILE A CA 1
ATOM 757 C C . ILE A 1 99 ? -12.039 -9.041 13.908 1.00 91.75 99 ILE A C 1
ATOM 759 O O . ILE A 1 99 ? -11.871 -8.130 14.710 1.00 91.75 99 ILE A O 1
ATOM 763 N N . ASP A 1 100 ? -13.226 -9.638 13.760 1.00 93.69 100 ASP A N 1
ATOM 764 C CA . ASP A 1 100 ? -14.468 -9.234 14.435 1.00 93.69 100 ASP A CA 1
ATOM 765 C C . ASP A 1 100 ? -14.819 -7.745 14.228 1.00 93.69 100 ASP A C 1
ATOM 767 O O . ASP A 1 100 ? -15.288 -7.044 15.126 1.00 93.69 100 ASP A O 1
ATOM 771 N N . LEU A 1 101 ? -14.622 -7.252 13.000 1.00 92.44 101 LEU A N 1
ATOM 772 C CA . LEU A 1 101 ? -14.955 -5.884 12.593 1.00 92.44 101 LEU A CA 1
ATOM 773 C C . LEU A 1 101 ? -16.001 -5.867 11.472 1.00 92.44 101 LEU A C 1
ATOM 775 O O . LEU A 1 101 ? -16.080 -6.799 10.668 1.00 92.44 101 LEU A O 1
ATOM 779 N N . PRO A 1 102 ? -16.811 -4.798 11.360 1.00 94.44 102 PRO A N 1
ATOM 780 C CA . PRO A 1 102 ? -17.770 -4.677 10.272 1.00 94.44 102 PRO A CA 1
ATOM 781 C C . PRO A 1 102 ? -17.056 -4.570 8.919 1.00 94.44 102 PRO A C 1
ATOM 783 O O . PRO A 1 102 ? -16.051 -3.870 8.780 1.00 94.44 102 PRO A O 1
ATOM 786 N N . ILE A 1 103 ? -17.640 -5.209 7.901 1.00 92.88 103 ILE A N 1
ATOM 787 C CA . ILE A 1 103 ? -17.087 -5.309 6.538 1.00 92.88 103 ILE A CA 1
ATOM 788 C C . ILE A 1 103 ? -16.707 -3.930 5.983 1.00 92.88 103 ILE A C 1
ATOM 790 O O . ILE A 1 103 ? -15.603 -3.756 5.484 1.00 92.88 103 ILE A O 1
ATOM 794 N N . HIS A 1 104 ? -17.578 -2.930 6.149 1.00 92.62 104 HIS A N 1
ATOM 795 C CA . HIS A 1 104 ? -17.350 -1.571 5.652 1.00 92.62 104 HIS A CA 1
ATOM 796 C C . HIS A 1 104 ? -16.097 -0.908 6.256 1.00 92.62 104 HIS A C 1
ATOM 798 O O . HIS A 1 104 ? -15.379 -0.185 5.566 1.00 92.62 104 HIS A O 1
ATOM 804 N N . SER A 1 105 ? -15.809 -1.134 7.543 1.00 92.12 105 SER A N 1
ATOM 805 C CA . SER A 1 105 ? -14.612 -0.562 8.178 1.00 92.12 105 SER A CA 1
ATOM 806 C C . SER A 1 105 ? -13.338 -1.227 7.667 1.00 92.12 105 SER A C 1
ATOM 808 O O . SER A 1 105 ? -12.362 -0.533 7.383 1.00 92.12 105 SER A O 1
ATOM 810 N N . VAL A 1 106 ? -13.364 -2.552 7.492 1.00 93.38 106 VAL A N 1
ATOM 811 C CA . VAL A 1 106 ? -12.239 -3.309 6.922 1.00 93.38 106 VAL A CA 1
ATOM 812 C C . VAL A 1 106 ? -11.995 -2.887 5.473 1.00 93.38 106 VAL A C 1
ATOM 814 O O . VAL A 1 106 ? -10.865 -2.588 5.106 1.00 93.38 106 VAL A O 1
ATOM 817 N N . GLU A 1 107 ? -13.049 -2.767 4.668 1.00 92.75 107 GLU A N 1
ATOM 818 C CA . GLU A 1 107 ? -12.971 -2.320 3.275 1.00 92.75 107 GLU A CA 1
ATOM 819 C C . GLU A 1 107 ? -12.363 -0.918 3.147 1.00 92.75 107 GLU A C 1
ATOM 821 O O . GLU A 1 107 ? -11.456 -0.689 2.341 1.00 92.75 107 GLU A O 1
ATOM 826 N N . LYS A 1 108 ? -12.820 0.022 3.982 1.00 93.38 108 LYS A N 1
ATOM 827 C CA . LYS A 1 108 ? -12.273 1.380 4.018 1.00 93.38 108 LYS A CA 1
ATOM 828 C C . LYS A 1 108 ? -10.789 1.371 4.391 1.00 93.38 108 LYS A C 1
ATOM 830 O O . LYS A 1 108 ? -10.005 2.081 3.762 1.00 93.38 108 LYS A O 1
ATOM 835 N N . LYS A 1 109 ? -10.391 0.563 5.380 1.00 92.94 109 LYS A N 1
ATOM 836 C CA . LYS A 1 109 ? -8.986 0.470 5.798 1.00 92.94 109 LYS A CA 1
ATOM 837 C C . LYS A 1 109 ? -8.114 -0.167 4.715 1.00 92.94 109 LYS A C 1
ATOM 839 O O . LYS A 1 109 ? -7.048 0.362 4.421 1.00 92.94 109 LYS A O 1
ATOM 844 N N . LEU A 1 110 ? -8.587 -1.225 4.057 1.00 93.31 110 LEU A N 1
ATOM 845 C CA . LEU A 1 110 ? -7.898 -1.837 2.916 1.00 93.31 110 LEU A CA 1
ATOM 846 C C . LEU A 1 110 ? -7.745 -0.853 1.755 1.00 93.31 110 LEU A C 1
ATOM 848 O O . LEU A 1 110 ? -6.672 -0.767 1.163 1.00 93.31 110 LEU A O 1
ATOM 852 N N . SER A 1 111 ? -8.777 -0.054 1.481 1.00 93.69 111 SER A N 1
ATOM 853 C CA . SER A 1 111 ? -8.719 0.998 0.462 1.00 93.69 111 SER A CA 1
ATOM 854 C C . SER A 1 111 ? -7.633 2.027 0.783 1.00 93.69 111 SER A C 1
ATOM 856 O O . SER A 1 111 ? -6.861 2.402 -0.097 1.00 93.69 111 SER A O 1
ATOM 858 N N . GLN A 1 112 ? -7.519 2.434 2.052 1.00 94.06 112 GLN A N 1
ATOM 859 C CA . GLN A 1 112 ? -6.446 3.321 2.503 1.00 94.06 112 GLN A CA 1
ATOM 860 C C . GLN A 1 112 ? -5.063 2.675 2.329 1.00 94.06 112 GLN A C 1
ATOM 862 O O . GLN A 1 112 ? -4.158 3.311 1.799 1.00 94.06 112 GLN A O 1
ATOM 867 N N . MET A 1 113 ? -4.902 1.398 2.685 1.00 93.81 113 MET A N 1
ATOM 868 C CA . MET A 1 113 ? -3.621 0.690 2.548 1.00 93.81 113 MET A CA 1
ATOM 869 C C . MET A 1 113 ? -3.164 0.536 1.088 1.00 93.81 113 MET A C 1
ATOM 871 O O . MET A 1 113 ? -1.960 0.576 0.819 1.00 93.81 113 MET A O 1
ATOM 875 N N . ILE A 1 114 ? -4.107 0.382 0.152 1.00 93.38 114 ILE A N 1
ATOM 876 C CA . ILE A 1 114 ? -3.822 0.370 -1.292 1.00 93.38 114 ILE A CA 1
ATOM 877 C C . ILE A 1 114 ? -3.349 1.758 -1.748 1.00 93.38 114 ILE A C 1
ATOM 879 O O . ILE A 1 114 ? -2.350 1.864 -2.461 1.00 93.38 114 ILE A O 1
ATOM 883 N N . LEU A 1 115 ? -4.017 2.833 -1.308 1.00 93.56 115 LEU A N 1
ATOM 884 C CA . LEU A 1 115 ? -3.611 4.211 -1.624 1.00 93.56 115 LEU A CA 1
ATOM 885 C C . LEU A 1 115 ? -2.228 4.553 -1.051 1.00 93.56 115 LEU A C 1
ATOM 887 O O . LEU A 1 115 ? -1.428 5.205 -1.725 1.00 93.56 115 LEU A O 1
ATOM 891 N N . ASP A 1 116 ? -1.919 4.045 0.141 1.00 93.06 116 ASP A N 1
ATOM 892 C CA . ASP A 1 116 ? -0.619 4.201 0.802 1.00 93.06 116 ASP A CA 1
ATOM 893 C C . ASP A 1 116 ? 0.485 3.320 0.184 1.00 93.06 116 ASP A C 1
ATOM 895 O O . ASP A 1 116 ? 1.629 3.354 0.642 1.00 93.06 116 ASP A O 1
ATOM 899 N N . LYS A 1 117 ? 0.167 2.528 -0.854 1.00 90.19 117 LYS A N 1
ATOM 900 C CA . LYS A 1 117 ? 1.070 1.580 -1.534 1.00 90.19 117 LYS A CA 1
ATOM 901 C C . LYS A 1 117 ? 1.676 0.511 -0.618 1.00 90.19 117 LYS A C 1
ATOM 903 O O . LYS A 1 117 ? 2.702 -0.073 -0.954 1.00 90.19 117 LYS A O 1
ATOM 908 N N . LYS A 1 118 ? 1.050 0.238 0.530 1.00 89.69 118 LYS A N 1
ATOM 909 C CA . LYS A 1 118 ? 1.461 -0.846 1.440 1.00 89.69 118 LYS A CA 1
ATOM 910 C C . LYS A 1 118 ? 1.016 -2.211 0.923 1.00 89.69 118 LYS A C 1
ATOM 912 O O . LYS A 1 118 ? 1.682 -3.208 1.169 1.00 89.69 118 LYS A O 1
ATOM 917 N N . LEU A 1 119 ? -0.111 -2.238 0.214 1.00 89.00 119 LEU A N 1
ATOM 918 C CA . LEU A 1 119 ? -0.641 -3.415 -0.461 1.00 89.00 119 LEU A CA 1
ATOM 919 C C . LEU A 1 119 ? -0.733 -3.131 -1.957 1.00 89.00 119 LEU A C 1
ATOM 921 O O . LEU A 1 119 ? -1.322 -2.133 -2.375 1.00 89.00 119 LEU A O 1
ATOM 925 N N . LEU A 1 120 ? -0.167 -4.026 -2.762 1.00 90.75 120 LEU A N 1
ATOM 926 C CA . LEU A 1 120 ? -0.325 -4.013 -4.209 1.00 90.75 120 LEU A CA 1
ATOM 927 C C . LEU A 1 120 ? -1.542 -4.865 -4.545 1.00 90.75 120 LEU A C 1
ATOM 929 O O . LEU A 1 120 ? -1.492 -6.090 -4.515 1.00 90.75 120 LEU A O 1
ATOM 933 N N . GLY A 1 121 ? -2.669 -4.219 -4.812 1.00 91.12 121 GLY A N 1
ATOM 934 C CA . GLY A 1 121 ? -3.907 -4.944 -5.034 1.00 91.12 121 GLY A CA 1
ATOM 935 C C . GLY A 1 121 ? -5.041 -4.068 -5.523 1.00 91.12 121 GLY A C 1
ATOM 936 O O . GLY A 1 121 ? -4.963 -2.839 -5.502 1.00 91.12 121 GLY A O 1
ATOM 937 N N . VAL A 1 122 ? -6.102 -4.728 -5.972 1.00 92.50 122 VAL A N 1
ATOM 938 C CA . VAL A 1 122 ? -7.350 -4.094 -6.390 1.00 92.50 122 VAL A CA 1
ATOM 939 C C . VAL A 1 122 ? -8.492 -4.704 -5.594 1.00 92.50 122 VAL A C 1
ATOM 941 O O . VAL A 1 122 ? -8.587 -5.920 -5.426 1.00 92.50 122 VAL A O 1
ATOM 944 N N . LEU A 1 123 ? -9.359 -3.833 -5.097 1.00 93.69 123 LEU A N 1
ATOM 945 C CA . LEU A 1 123 ? -10.564 -4.210 -4.384 1.00 93.69 123 LEU A CA 1
ATOM 946 C C . LEU A 1 123 ? -11.731 -4.300 -5.377 1.00 93.69 123 LEU A C 1
ATOM 948 O O . LEU A 1 123 ? -12.052 -3.317 -6.046 1.00 93.69 123 LEU A O 1
ATOM 952 N N . ASP A 1 124 ? -12.372 -5.463 -5.465 1.00 92.88 124 ASP A N 1
ATOM 953 C CA . ASP A 1 124 ? -13.613 -5.647 -6.215 1.00 92.88 124 ASP A CA 1
ATOM 954 C C . ASP A 1 124 ? -14.808 -5.485 -5.268 1.00 92.88 124 ASP A C 1
ATOM 956 O O . ASP A 1 124 ? -15.120 -6.370 -4.468 1.00 92.88 124 ASP A O 1
ATOM 960 N N . GLN A 1 125 ? -15.488 -4.343 -5.370 1.00 86.44 125 GLN A N 1
ATOM 961 C CA . GLN A 1 125 ? -16.670 -4.025 -4.561 1.00 86.44 125 GLN A CA 1
ATOM 962 C C . GLN A 1 125 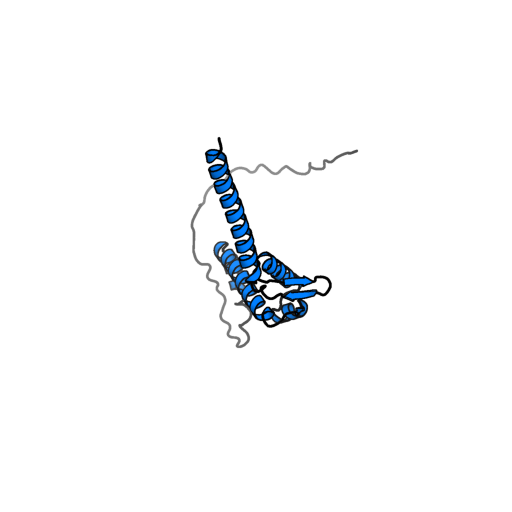? -17.924 -4.802 -4.982 1.00 86.44 125 GLN A C 1
ATOM 964 O O . GLN A 1 125 ? -18.847 -4.938 -4.182 1.00 86.44 125 GLN A O 1
ATOM 969 N N . GLY A 1 126 ? -17.983 -5.315 -6.215 1.00 88.25 126 GLY A N 1
ATOM 970 C CA . GLY A 1 126 ? -19.116 -6.110 -6.689 1.00 88.25 126 GLY A CA 1
ATOM 971 C C . GLY A 1 126 ? -19.086 -7.524 -6.117 1.00 88.25 126 GLY A C 1
ATOM 972 O O . GLY A 1 126 ? -20.091 -8.006 -5.596 1.00 88.25 126 GLY A O 1
ATOM 973 N N . ALA A 1 127 ? -17.920 -8.171 -6.184 1.00 86.69 127 ALA A N 1
ATOM 974 C CA . ALA A 1 127 ? -17.707 -9.512 -5.636 1.00 86.69 127 ALA A CA 1
ATOM 975 C C . ALA A 1 127 ? -17.316 -9.518 -4.144 1.00 86.69 127 ALA A C 1
ATOM 977 O O . ALA A 1 127 ? -17.336 -10.572 -3.512 1.00 86.69 127 ALA A O 1
ATOM 978 N N . GLY A 1 128 ? -16.933 -8.371 -3.572 1.00 90.06 128 GLY A N 1
ATOM 979 C CA . GLY A 1 128 ? -16.468 -8.268 -2.184 1.00 90.06 128 GLY A CA 1
ATOM 980 C C . GLY A 1 128 ? -15.129 -8.973 -1.943 1.00 90.06 128 GLY A C 1
ATOM 981 O O . GLY A 1 128 ? -14.920 -9.564 -0.880 1.00 90.06 128 GLY A O 1
ATOM 982 N N . THR A 1 129 ? -14.240 -8.955 -2.939 1.00 92.81 129 THR A N 1
ATOM 983 C CA . THR A 1 129 ? -12.968 -9.697 -2.939 1.00 92.81 129 THR A CA 1
ATOM 984 C C . THR A 1 129 ? -11.785 -8.748 -3.130 1.00 92.81 129 THR A C 1
ATOM 986 O O . THR A 1 129 ? -11.857 -7.794 -3.902 1.00 92.81 129 THR A O 1
ATOM 989 N N . LEU A 1 130 ? -10.683 -9.018 -2.435 1.00 93.12 130 LEU A N 1
ATOM 990 C CA . LEU A 1 130 ? -9.395 -8.357 -2.610 1.00 93.12 130 LEU A CA 1
ATOM 991 C C . LEU A 1 130 ? -8.488 -9.229 -3.487 1.00 93.12 130 LEU A C 1
ATOM 993 O O . LEU A 1 130 ? -8.219 -10.383 -3.149 1.00 93.12 130 LEU A O 1
ATOM 997 N N . LEU A 1 131 ? -8.017 -8.662 -4.596 1.00 93.12 131 LEU A N 1
ATOM 998 C CA . LEU A 1 131 ? -7.032 -9.262 -5.495 1.00 93.12 131 LEU A CA 1
ATOM 999 C C . LEU A 1 131 ? -5.662 -8.663 -5.184 1.00 93.12 131 LEU A C 1
ATOM 1001 O O . LEU A 1 131 ? -5.494 -7.447 -5.292 1.00 93.12 131 LEU A O 1
ATOM 1005 N N . ILE A 1 132 ? -4.700 -9.498 -4.803 1.00 92.31 132 ILE A N 1
ATOM 1006 C CA . ILE A 1 132 ? -3.329 -9.094 -4.485 1.00 92.31 132 ILE A CA 1
ATOM 1007 C C . ILE A 1 132 ? -2.415 -9.456 -5.653 1.00 92.31 132 ILE A C 1
ATOM 1009 O O . ILE A 1 132 ? -2.507 -10.543 -6.225 1.00 92.31 132 ILE A O 1
ATOM 1013 N N . PHE A 1 133 ? -1.535 -8.524 -6.000 1.00 88.94 133 PHE A N 1
ATOM 1014 C CA . PHE A 1 133 ? -0.500 -8.706 -7.005 1.00 88.94 133 PHE A CA 1
ATOM 1015 C C . PHE A 1 133 ? 0.864 -8.749 -6.331 1.00 88.94 133 PHE A C 1
ATOM 1017 O O . PHE A 1 133 ? 1.141 -7.965 -5.424 1.00 88.94 133 PHE A O 1
ATOM 1024 N N . ASP A 1 134 ? 1.732 -9.623 -6.827 1.00 83.38 134 ASP A N 1
ATOM 1025 C CA . ASP A 1 134 ? 3.136 -9.594 -6.445 1.00 83.38 134 ASP A CA 1
ATOM 1026 C C . ASP A 1 134 ? 3.812 -8.344 -7.005 1.00 83.38 134 ASP A C 1
ATOM 1028 O O . ASP A 1 134 ? 3.441 -7.814 -8.061 1.00 83.38 134 ASP A O 1
ATOM 1032 N N . GLU A 1 135 ? 4.837 -7.877 -6.294 1.00 78.88 135 GLU A N 1
ATOM 1033 C CA . GLU A 1 135 ? 5.657 -6.783 -6.784 1.00 78.88 135 GLU A CA 1
ATOM 1034 C C . GLU A 1 135 ? 6.295 -7.193 -8.120 1.00 78.88 135 GLU A C 1
ATOM 1036 O O . GLU A 1 135 ? 6.948 -8.242 -8.198 1.00 78.88 135 GLU A O 1
ATOM 1041 N N . PRO A 1 136 ? 6.104 -6.409 -9.199 1.00 76.25 136 PRO A N 1
ATOM 1042 C CA . PRO A 1 136 ? 6.668 -6.762 -10.486 1.00 76.25 136 PRO A CA 1
ATOM 1043 C C . PRO A 1 136 ? 8.189 -6.770 -10.359 1.00 76.25 136 PRO A C 1
ATOM 1045 O O . PRO A 1 136 ? 8.811 -5.740 -10.096 1.00 76.25 136 PRO A O 1
ATOM 1048 N N . THR A 1 137 ? 8.804 -7.936 -10.562 1.00 77.06 137 THR A N 1
ATOM 1049 C CA . THR A 1 137 ? 10.261 -8.051 -10.593 1.00 77.06 137 THR A CA 1
ATOM 1050 C C . THR A 1 137 ? 10.792 -7.101 -11.659 1.00 77.06 137 THR A C 1
ATOM 1052 O O . THR A 1 137 ? 10.456 -7.253 -12.836 1.00 77.06 137 THR A O 1
ATOM 1055 N N . ALA A 1 138 ? 11.589 -6.109 -11.255 1.00 71.38 138 ALA A N 1
ATOM 1056 C CA . ALA A 1 138 ? 12.145 -5.127 -12.174 1.00 71.38 138 ALA A CA 1
ATOM 1057 C C . ALA A 1 138 ? 12.989 -5.839 -13.240 1.00 71.38 138 ALA A C 1
ATOM 1059 O O . ALA A 1 138 ? 14.079 -6.348 -12.966 1.00 71.38 138 ALA A O 1
ATOM 1060 N N . ASP A 1 139 ? 12.459 -5.905 -14.460 1.00 79.25 139 ASP A N 1
ATOM 1061 C CA . ASP A 1 139 ? 13.121 -6.588 -15.558 1.00 79.25 139 ASP A CA 1
ATOM 1062 C C . ASP A 1 139 ? 14.362 -5.788 -15.979 1.00 79.25 139 ASP A C 1
ATOM 1064 O O . ASP A 1 139 ? 14.289 -4.604 -16.323 1.00 79.25 139 ASP A O 1
ATOM 1068 N N . ARG A 1 140 ? 15.525 -6.449 -15.953 1.00 82.38 140 ARG A N 1
ATOM 1069 C CA . ARG A 1 140 ? 16.832 -5.863 -16.302 1.00 82.38 140 ARG A CA 1
ATOM 1070 C C . ARG A 1 140 ? 16.912 -5.461 -17.775 1.00 82.38 140 ARG A C 1
ATOM 1072 O O . ARG A 1 140 ? 17.808 -4.709 -18.156 1.00 82.38 140 ARG A O 1
ATOM 1079 N N . THR A 1 141 ? 15.972 -5.930 -18.589 1.00 88.88 141 THR A N 1
ATOM 1080 C CA . THR A 1 141 ? 15.875 -5.618 -20.016 1.00 88.88 141 THR A CA 1
ATOM 1081 C C . THR A 1 141 ? 15.572 -4.136 -20.265 1.00 88.88 141 THR A C 1
ATOM 1083 O O . THR A 1 141 ? 16.179 -3.528 -21.145 1.00 88.88 141 THR A O 1
ATOM 1086 N N . TYR A 1 142 ? 14.705 -3.512 -19.460 1.00 87.56 142 TYR A N 1
ATOM 1087 C CA . TYR A 1 142 ? 14.353 -2.094 -19.614 1.00 87.56 142 TYR A CA 1
ATOM 1088 C C . TYR A 1 142 ? 15.526 -1.124 -19.396 1.00 87.56 142 TYR A C 1
ATOM 1090 O O . TYR A 1 142 ? 15.759 -0.291 -20.276 1.00 87.56 142 TYR A O 1
ATOM 1098 N N . PRO A 1 143 ? 16.295 -1.196 -18.288 1.00 90.44 143 PRO A N 1
ATOM 1099 C CA . PRO A 1 143 ? 17.441 -0.310 -18.106 1.00 90.44 143 PRO A CA 1
ATOM 1100 C C . PRO A 1 143 ? 18.528 -0.552 -19.161 1.00 90.44 143 PRO A C 1
ATOM 1102 O O . PRO A 1 143 ? 19.119 0.413 -19.636 1.00 90.44 143 PRO A O 1
ATOM 1105 N N . ALA A 1 144 ? 18.739 -1.799 -19.600 1.00 91.88 144 ALA A N 1
ATOM 1106 C CA . ALA A 1 144 ? 19.685 -2.111 -20.675 1.00 91.88 144 ALA A CA 1
ATOM 1107 C C . ALA A 1 144 ? 19.253 -1.523 -22.035 1.00 91.88 144 ALA A C 1
ATOM 1109 O O . ALA A 1 144 ? 20.074 -0.980 -22.781 1.00 91.88 144 ALA A O 1
ATOM 1110 N N . ALA A 1 145 ? 17.958 -1.579 -22.359 1.00 94.38 145 ALA A N 1
ATOM 1111 C CA . ALA A 1 145 ? 17.416 -0.939 -23.555 1.00 94.38 145 ALA A CA 1
ATOM 1112 C C . ALA A 1 145 ? 17.563 0.591 -23.488 1.00 94.38 145 ALA A C 1
ATOM 1114 O O . ALA A 1 145 ? 17.976 1.216 -24.467 1.00 94.38 145 ALA A O 1
ATOM 1115 N N . LEU A 1 146 ? 17.298 1.194 -22.325 1.00 94.88 146 LEU A N 1
ATOM 1116 C CA . LEU A 1 146 ? 17.466 2.632 -22.115 1.00 94.88 146 LEU A CA 1
ATOM 1117 C C . LEU A 1 146 ? 18.932 3.064 -22.259 1.00 94.88 146 LEU A C 1
ATOM 1119 O O . LEU A 1 146 ? 19.214 4.063 -22.921 1.00 94.88 146 LEU A O 1
ATOM 1123 N N . GLU A 1 147 ? 19.865 2.296 -21.695 1.00 94.81 147 GLU A N 1
ATOM 1124 C CA . GLU A 1 147 ? 21.304 2.523 -21.849 1.00 94.81 147 GLU A CA 1
ATOM 1125 C C . GLU A 1 147 ? 21.725 2.446 -23.321 1.00 94.81 147 GLU A C 1
ATOM 1127 O O . GLU A 1 147 ? 22.475 3.298 -23.796 1.00 94.81 147 GLU A O 1
ATOM 1132 N N . THR A 1 148 ? 21.185 1.483 -24.071 1.00 95.38 148 THR A N 1
ATOM 1133 C CA . THR A 1 148 ? 21.456 1.345 -25.508 1.00 95.38 148 THR A CA 1
ATOM 1134 C C . THR A 1 148 ? 20.989 2.580 -26.282 1.00 95.38 148 THR A C 1
ATOM 1136 O O . THR A 1 148 ? 21.749 3.126 -27.082 1.00 95.38 148 THR A O 1
ATOM 1139 N N . VAL A 1 149 ? 19.779 3.083 -26.007 1.00 96.56 149 VAL A N 1
ATOM 1140 C CA . VAL A 1 149 ? 19.251 4.309 -26.636 1.00 96.56 149 VAL A CA 1
ATOM 1141 C C . VAL A 1 149 ? 20.113 5.529 -26.287 1.00 96.56 149 VAL A C 1
ATOM 1143 O O . VAL A 1 149 ? 20.444 6.330 -27.163 1.00 96.56 149 VAL A O 1
ATOM 1146 N N . GLN A 1 150 ? 20.542 5.660 -25.030 1.00 96.38 150 GLN A N 1
ATOM 1147 C CA . GLN A 1 150 ? 21.461 6.727 -24.619 1.00 96.38 150 GLN A CA 1
ATOM 1148 C C . GLN A 1 150 ? 22.835 6.599 -25.291 1.00 96.38 150 GLN A C 1
ATOM 1150 O O . GLN A 1 150 ? 23.424 7.603 -25.693 1.00 96.38 150 GLN A O 1
ATOM 1155 N N . GLY A 1 151 ? 23.342 5.374 -25.437 1.00 96.44 151 GLY A N 1
ATOM 1156 C CA . GLY A 1 151 ? 24.571 5.074 -26.164 1.00 96.44 151 GLY A CA 1
ATOM 1157 C C . GLY A 1 151 ? 24.481 5.492 -27.630 1.00 96.44 151 GLY A C 1
ATOM 1158 O O . GLY A 1 151 ? 25.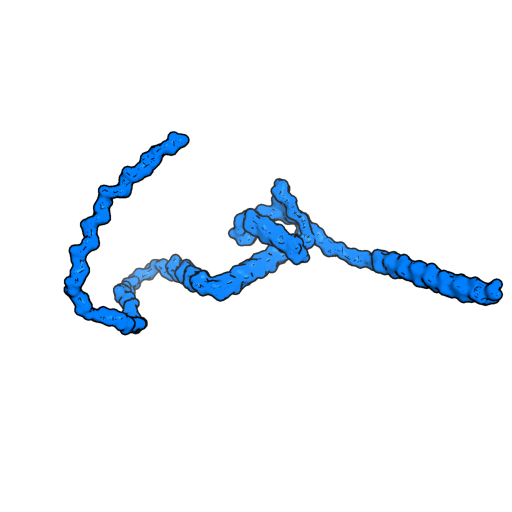393 6.147 -28.133 1.00 96.44 151 GLY A O 1
ATOM 1159 N N . MET A 1 152 ? 23.357 5.206 -28.293 1.00 95.81 152 MET A N 1
ATOM 1160 C CA . MET A 1 152 ? 23.102 5.657 -29.664 1.00 95.81 152 MET A CA 1
ATOM 1161 C C . MET A 1 152 ? 23.115 7.184 -29.776 1.00 95.81 152 MET A C 1
ATOM 1163 O O . MET A 1 152 ? 23.729 7.708 -30.703 1.00 95.81 152 MET A O 1
ATOM 1167 N N . ASN A 1 153 ? 22.513 7.900 -28.822 1.00 96.00 153 ASN A N 1
ATOM 1168 C CA . ASN A 1 153 ? 22.504 9.366 -28.831 1.00 96.00 153 ASN A CA 1
ATOM 1169 C C . ASN A 1 153 ? 23.932 9.944 -28.762 1.00 96.00 153 ASN A C 1
ATOM 1171 O O . ASN A 1 153 ? 24.323 10.753 -29.598 1.00 96.00 153 ASN A O 1
ATOM 1175 N N . LYS A 1 154 ? 24.774 9.410 -27.864 1.00 96.06 154 LYS A N 1
ATOM 1176 C CA . LYS A 1 154 ? 26.191 9.808 -27.751 1.00 96.06 154 LYS A CA 1
ATOM 1177 C C . LYS A 1 154 ? 26.980 9.577 -29.043 1.00 96.06 154 LYS A C 1
ATOM 1179 O O . LYS A 1 154 ? 27.875 10.357 -29.372 1.00 96.06 154 LYS A O 1
ATOM 1184 N N . VAL A 1 155 ? 26.688 8.493 -29.766 1.00 96.81 155 VAL A N 1
ATOM 1185 C CA . VAL A 1 155 ? 27.338 8.203 -31.054 1.00 96.81 155 VAL A CA 1
ATOM 1186 C C . VAL A 1 155 ? 26.907 9.213 -32.117 1.00 96.81 155 VAL A C 1
ATOM 1188 O O . VAL A 1 155 ? 27.760 9.675 -32.873 1.00 96.81 155 VAL A O 1
ATOM 1191 N N . VAL A 1 156 ? 25.625 9.589 -32.155 1.00 96.38 156 VAL A N 1
ATOM 1192 C CA . VAL A 1 156 ? 25.116 10.628 -33.064 1.00 96.38 156 VAL A CA 1
ATOM 1193 C C . VAL A 1 156 ? 25.788 11.974 -32.780 1.00 96.38 156 VAL A C 1
ATOM 1195 O O . VAL A 1 156 ? 26.323 12.577 -33.710 1.00 96.38 156 VAL A O 1
ATOM 1198 N N . ASP A 1 157 ? 25.876 12.391 -31.517 1.00 94.69 157 ASP A N 1
ATOM 1199 C CA . ASP A 1 157 ? 26.572 13.627 -31.125 1.00 94.69 157 ASP A CA 1
ATOM 1200 C C . ASP A 1 157 ? 28.055 13.595 -31.536 1.00 94.69 157 ASP A C 1
ATOM 1202 O O . ASP A 1 157 ? 28.569 14.519 -32.170 1.00 94.69 157 ASP A O 1
ATOM 1206 N N . SER A 1 158 ? 28.733 12.473 -31.276 1.00 94.81 158 SER A N 1
ATOM 1207 C CA . SER A 1 158 ? 30.139 12.277 -31.654 1.00 94.81 158 SER A CA 1
ATOM 1208 C C . SER A 1 158 ? 30.358 12.322 -33.173 1.00 94.81 158 SER A C 1
ATOM 1210 O O . SER A 1 158 ? 31.416 12.753 -33.638 1.00 94.81 158 SER A O 1
ATOM 1212 N N . LEU A 1 159 ? 29.393 11.843 -33.965 1.00 93.81 159 LEU A N 1
ATOM 1213 C CA . LEU A 1 159 ? 29.434 11.916 -35.427 1.00 93.81 159 LEU A CA 1
ATOM 1214 C C . LEU A 1 159 ? 29.247 13.354 -35.914 1.00 93.81 159 LEU A C 1
ATOM 1216 O O . LEU A 1 159 ? 29.994 13.783 -36.794 1.00 93.81 159 LEU A O 1
ATOM 1220 N N . PHE A 1 160 ? 28.317 14.105 -35.319 1.00 93.06 160 PHE A N 1
ATOM 1221 C CA . PHE A 1 160 ? 28.126 15.524 -35.622 1.00 93.06 160 PHE A CA 1
ATOM 1222 C C . PHE A 1 160 ? 29.383 16.346 -35.322 1.00 93.06 160 PHE A C 1
ATOM 1224 O O . PHE A 1 160 ? 29.816 17.121 -36.175 1.00 93.06 160 PHE A O 1
ATOM 1231 N N . GLU A 1 161 ? 30.025 16.137 -34.170 1.00 92.88 161 GLU A N 1
ATOM 1232 C CA . GLU A 1 161 ? 31.278 16.822 -33.826 1.00 92.88 161 GLU A CA 1
ATOM 1233 C C . GLU A 1 161 ? 32.415 16.502 -34.804 1.00 92.88 161 GLU A C 1
ATOM 1235 O O . GLU A 1 161 ? 33.172 17.390 -35.207 1.00 92.88 161 GLU A O 1
ATOM 1240 N N . LYS A 1 162 ? 32.558 15.228 -35.197 1.00 89.38 162 LYS A N 1
ATOM 1241 C CA . LYS A 1 162 ? 33.577 14.809 -36.171 1.00 89.38 162 LYS A CA 1
ATOM 1242 C C . LYS A 1 162 ? 33.308 15.395 -37.549 1.00 89.38 162 LYS A C 1
ATOM 1244 O O . LYS A 1 162 ? 34.242 15.867 -38.187 1.00 89.38 162 LYS A O 1
ATOM 1249 N N . TRP A 1 163 ? 32.056 15.384 -37.998 1.00 90.69 163 TRP A N 1
ATOM 1250 C CA . TRP A 1 163 ? 31.677 15.973 -39.277 1.00 90.69 163 TRP A CA 1
ATOM 1251 C C . TRP A 1 163 ? 31.907 17.486 -39.291 1.00 90.69 163 TRP A C 1
ATOM 1253 O O . TRP A 1 163 ? 32.467 17.995 -40.255 1.00 90.69 163 TRP A O 1
ATOM 1263 N N . ALA A 1 164 ? 31.576 18.190 -38.205 1.00 88.50 164 ALA A N 1
ATOM 1264 C CA . ALA A 1 164 ? 31.855 19.618 -38.074 1.00 88.50 164 ALA A CA 1
ATOM 1265 C C . ALA A 1 164 ? 33.361 19.930 -38.163 1.00 88.50 164 ALA A C 1
ATOM 1267 O O . ALA A 1 164 ? 33.744 20.897 -38.816 1.00 88.50 164 ALA A O 1
ATOM 1268 N N . LYS A 1 165 ? 34.220 19.094 -37.562 1.00 86.62 165 LYS A N 1
ATOM 1269 C CA . LYS A 1 165 ? 35.685 19.224 -37.673 1.00 86.62 165 LYS A CA 1
ATOM 1270 C C . LYS A 1 165 ? 36.186 18.958 -39.095 1.00 86.62 165 LYS A C 1
ATOM 1272 O O . LYS A 1 165 ? 36.885 19.792 -39.647 1.00 86.62 165 LYS A O 1
ATOM 1277 N N . VAL A 1 166 ? 35.770 17.850 -39.713 1.00 85.88 166 VAL A N 1
ATOM 1278 C CA . VAL A 1 166 ? 36.177 17.502 -41.090 1.00 85.88 166 VAL A CA 1
ATOM 1279 C C . VAL A 1 166 ? 35.665 18.524 -42.111 1.00 85.88 166 VAL A C 1
ATOM 1281 O O . VAL A 1 166 ? 36.351 18.823 -43.082 1.00 85.88 166 VAL A O 1
ATOM 1284 N N . GLY A 1 167 ? 34.474 19.088 -41.897 1.00 74.56 167 GLY A N 1
ATOM 1285 C CA . GLY A 1 167 ? 33.934 20.163 -42.728 1.00 74.56 167 GLY A CA 1
ATOM 1286 C C . GLY A 1 167 ? 34.701 21.483 -42.595 1.00 74.56 167 GLY A C 1
ATOM 1287 O O . GLY A 1 167 ? 34.756 22.236 -43.562 1.00 74.56 167 GLY A O 1
ATOM 1288 N N . ALA A 1 168 ? 35.318 21.748 -41.439 1.00 66.69 168 ALA A N 1
ATOM 1289 C CA . ALA A 1 168 ? 36.162 22.923 -41.224 1.00 66.69 168 ALA A CA 1
ATOM 1290 C C . ALA A 1 168 ? 37.549 22.797 -41.880 1.00 66.69 168 ALA A C 1
ATOM 1292 O O . ALA A 1 168 ? 38.143 23.814 -42.212 1.00 66.69 168 ALA A O 1
ATOM 1293 N N . ASP A 1 169 ? 38.040 21.576 -42.112 1.00 63.03 169 ASP A N 1
ATOM 1294 C CA . ASP A 1 169 ? 39.330 21.326 -42.774 1.00 63.03 169 ASP A CA 1
ATOM 1295 C C . ASP A 1 169 ? 39.261 21.444 -44.319 1.00 63.03 169 ASP A C 1
ATOM 1297 O O . ASP A 1 169 ? 40.292 21.380 -44.989 1.00 63.03 169 ASP A O 1
ATOM 1301 N N . PHE A 1 170 ? 38.061 21.589 -44.904 1.00 56.75 170 PHE A N 1
ATOM 1302 C CA . PHE A 1 170 ? 37.829 21.645 -46.362 1.00 56.75 170 PHE A CA 1
ATOM 1303 C C . PHE A 1 170 ? 37.416 23.044 -46.883 1.00 56.75 170 PHE A C 1
ATOM 1305 O O . PHE A 1 170 ? 37.103 23.187 -48.067 1.00 56.75 170 PHE A O 1
ATOM 1312 N N . VAL A 1 171 ? 37.420 24.072 -46.024 1.00 52.25 171 VAL A N 1
ATOM 1313 C CA . VAL A 1 171 ? 37.222 25.500 -46.368 1.00 52.25 171 VAL A CA 1
ATOM 1314 C C . VAL A 1 171 ? 38.505 26.267 -46.087 1.00 52.25 171 VAL A C 1
ATOM 1316 O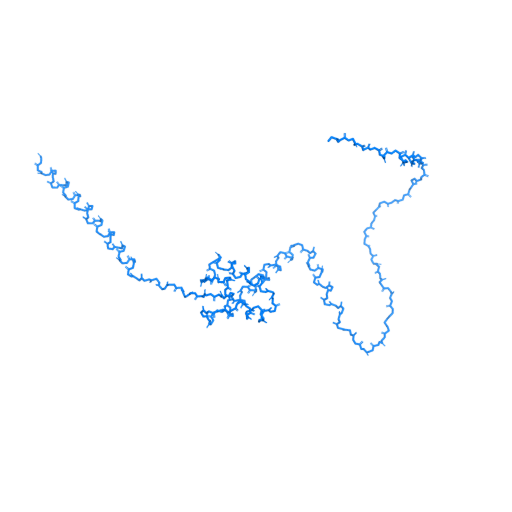 O . VAL A 1 171 ? 38.924 27.036 -46.980 1.00 52.25 171 VAL A O 1
#

Secondary structure (DSSP, 8-state):
---------S---------------------------------S--SSSSSHHHHHHHTTSHHHHHHHHHHHHHHHHHHHHHHHTT-SEEEHHHHHHHHT--HHHHHHHHHHHHHTTSS-EEEETTTTEEEE-PPPP--THHHHHHHHHHHHHHHHHHHHHHHHHHHHTT-

pLDDT: mean 73.18, std 24.33, range [26.86, 96.81]

Organism: Acanthamoeba castellanii (strain ATCC 30010 / Neff) (NCBI:txid1257118)

Radius of gyration: 37.57 Å; chains: 1; bounding box: 87×61×100 Å